Protein AF-A0A4Y4G5M6-F1 (afdb_monomer)

Organism: Weissella hellenica (NCBI:txid46256)

Foldseek 3Di:
DQDWD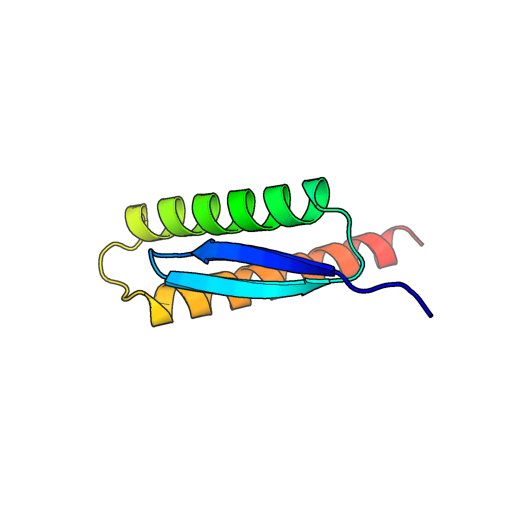WDWDDAPNDIDIDTGSDDPVVVVVVRVVRNVQLVVCCVVPVPDDPVRSVVVSVVVVVVVVVVVVVVVVVVD

pLDDT: mean 92.63, std 8.4, range [52.81, 97.69]

Solvent-acce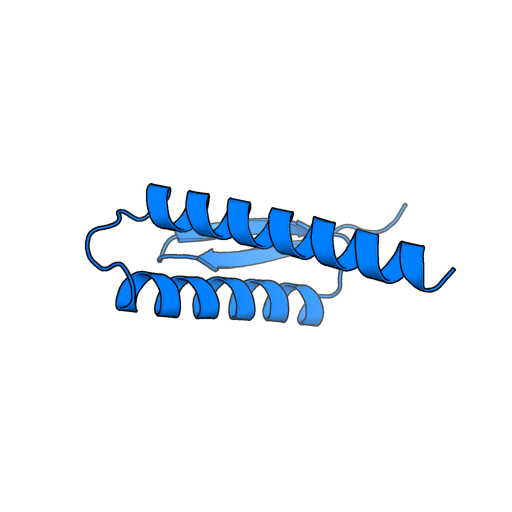ssible surface area (backbone atoms only — not comparable to full-atom values): 4578 Å² total; per-residue (Å²): 130,85,74,65,47,82,44,76,51,67,54,96,86,38,82,45,78,48,79,39,75,68,53,71,69,56,53,49,51,51,50,53,50,53,47,53,52,50,54,54,46,44,72,78,43,73,85,59,51,72,68,55,49,54,51,52,50,52,52,50,53,53,51,51,51,51,51,54,49,52,56,55,61,75,75,106

Nearest PDB structures (foldseek):
  2mmv-assembly1_B  TM=8.680E-01  e=5.630E-04  Geobacillus stearothermophilus
  4l8v-assembly1_A  TM=3.416E-01  e=3.662E+00  Bacillus subtilis subsp. subtilis str. 168
  5jbr-assembly1_B  TM=3.322E-01  e=9.101E+00  Beutenbergia cavernae DSM 12333
  8xgr-assembly1_R  TM=3.018E-01  e=7.016E+00  Homo sapiens

Radius of gyration: 14.93 Å; Cα contacts (8 Å, |Δi|>4): 49; chains: 1; bounding box: 42×17×39 Å

InterPro domains:
  IPR007838 Cell division protein ZapA-like [PF05164] (10-74)
  IPR036192 Cell division protein ZapA-like superfamily [SSF102829] (10-74)

Mean predicted aligned error: 4.15 Å

Structure (mmCIF, N/CA/C/O backbone):
data_AF-A0A4Y4G5M6-F1
#
_entry.id   AF-A0A4Y4G5M6-F1
#
loop_
_atom_site.group_PDB
_atom_site.id
_atom_site.type_symbol
_atom_site.label_atom_id
_atom_site.label_alt_id
_atom_site.label_comp_id
_atom_site.label_asym_id
_atom_site.label_entity_id
_atom_site.label_seq_id
_atom_site.pdbx_PDB_ins_code
_atom_site.Cartn_x
_atom_site.Cartn_y
_atom_site.Cartn_z
_atom_site.occupancy
_atom_site.B_iso_or_equiv
_atom_site.auth_seq_id
_atom_site.auth_comp_id
_atom_site.auth_asym_id
_atom_site.auth_atom_id
_atom_site.pdbx_PDB_model_num
ATOM 1 N N . MET A 1 1 ? 13.109 6.755 -24.658 1.00 52.81 1 MET A N 1
ATOM 2 C CA . MET A 1 1 ? 12.320 7.046 -23.440 1.00 52.81 1 MET A CA 1
ATOM 3 C C . MET A 1 1 ? 11.518 5.792 -23.135 1.00 52.81 1 MET A C 1
ATOM 5 O O . MET A 1 1 ? 10.938 5.269 -24.073 1.00 52.81 1 MET A O 1
ATOM 9 N N . ALA A 1 2 ? 11.548 5.251 -21.914 1.00 62.72 2 ALA A N 1
ATOM 10 C CA . ALA A 1 2 ? 10.701 4.100 -21.582 1.00 62.72 2 ALA A CA 1
ATOM 11 C C . ALA A 1 2 ? 9.226 4.526 -21.669 1.00 62.72 2 ALA A C 1
ATOM 13 O O . ALA A 1 2 ? 8.850 5.527 -21.052 1.00 62.72 2 ALA A O 1
ATOM 14 N N . GLU A 1 3 ? 8.417 3.822 -22.464 1.00 76.31 3 GLU A N 1
ATOM 15 C CA . GLU A 1 3 ? 6.982 4.095 -22.566 1.00 76.31 3 GLU A CA 1
ATOM 16 C C . GLU A 1 3 ? 6.317 3.771 -21.228 1.00 76.31 3 GLU A C 1
ATOM 18 O O . GLU A 1 3 ? 6.359 2.640 -20.747 1.00 76.31 3 GLU A O 1
ATOM 23 N N . LYS A 1 4 ? 5.741 4.794 -20.591 1.00 85.50 4 LYS A N 1
ATOM 24 C CA . LYS A 1 4 ? 4.993 4.626 -19.348 1.00 85.50 4 LYS A CA 1
ATOM 25 C C . LYS A 1 4 ? 3.536 4.344 -19.678 1.00 85.50 4 LYS A C 1
ATOM 27 O O . LYS A 1 4 ? 2.919 5.092 -20.434 1.00 85.50 4 LYS A O 1
ATOM 32 N N . THR A 1 5 ? 2.976 3.322 -19.049 1.00 89.06 5 THR A N 1
ATOM 33 C CA . THR A 1 5 ? 1.571 2.942 -19.210 1.00 89.06 5 THR A CA 1
ATOM 34 C C . THR A 1 5 ? 0.781 3.342 -17.966 1.00 89.06 5 THR A C 1
ATOM 36 O O . THR A 1 5 ? 1.303 3.336 -16.848 1.00 89.06 5 THR A O 1
ATOM 39 N N . ARG A 1 6 ? -0.482 3.741 -18.153 1.00 90.50 6 ARG A N 1
ATOM 40 C CA . ARG A 1 6 ? -1.415 3.992 -17.047 1.00 90.50 6 ARG A CA 1
ATOM 41 C C . ARG A 1 6 ? -2.096 2.689 -16.645 1.00 90.50 6 ARG A C 1
ATOM 43 O O . ARG A 1 6 ? 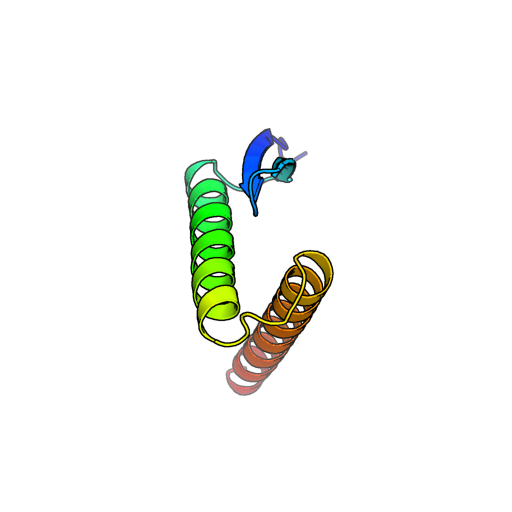-2.684 2.013 -17.482 1.00 90.50 6 ARG A O 1
ATOM 50 N N . PHE A 1 7 ? -2.077 2.400 -15.355 1.00 93.25 7 PHE A N 1
ATOM 51 C CA . PHE A 1 7 ? -2.708 1.247 -14.732 1.00 93.25 7 PHE A CA 1
ATOM 52 C C . PHE A 1 7 ? -3.805 1.722 -13.798 1.00 93.25 7 PHE A C 1
ATOM 54 O O . PHE A 1 7 ? -3.587 2.635 -13.006 1.00 93.25 7 PHE A O 1
ATOM 61 N N .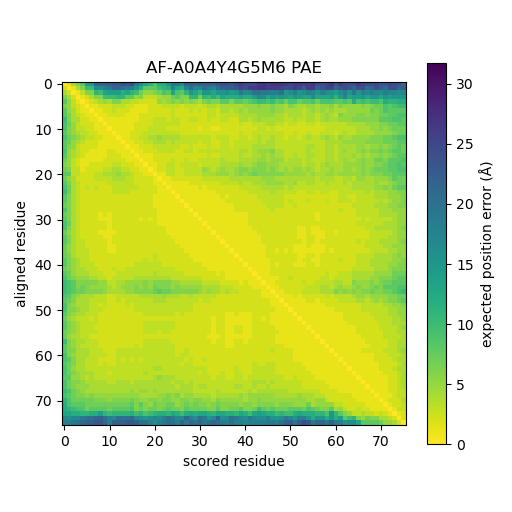 LYS A 1 8 ? -4.974 1.096 -13.892 1.00 93.88 8 LYS A N 1
ATOM 62 C CA . LYS A 1 8 ? -6.086 1.317 -12.974 1.00 93.88 8 LYS A CA 1
ATOM 63 C C . LYS A 1 8 ? -6.252 0.107 -12.070 1.00 93.88 8 LYS A C 1
ATOM 65 O O . LYS A 1 8 ? -6.134 -1.022 -12.542 1.00 93.88 8 LYS A O 1
ATOM 70 N N . GLY A 1 9 ? -6.560 0.351 -10.806 1.00 93.25 9 GLY A N 1
ATOM 71 C CA . GLY A 1 9 ? -6.895 -0.691 -9.844 1.00 93.25 9 GLY A CA 1
ATOM 72 C C . GLY A 1 9 ? -7.651 -0.116 -8.655 1.00 93.25 9 GLY A C 1
ATOM 73 O O . GLY A 1 9 ? -7.797 1.099 -8.533 1.00 93.25 9 GLY A O 1
ATOM 74 N N . THR A 1 10 ? -8.139 -0.989 -7.783 1.00 95.06 10 THR A N 1
ATOM 75 C CA . THR A 1 10 ? -8.952 -0.606 -6.625 1.00 95.06 10 THR A CA 1
ATOM 76 C C . THR A 1 10 ? -8.226 -0.979 -5.343 1.00 95.06 10 THR A C 1
ATOM 78 O O . THR A 1 10 ? -7.826 -2.131 -5.197 1.00 95.06 10 THR A O 1
ATOM 81 N N . ILE A 1 11 ? -8.085 -0.020 -4.425 1.00 95.12 11 ILE A N 1
ATOM 82 C CA . ILE A 1 11 ? -7.537 -0.209 -3.074 1.00 95.12 11 ILE A CA 1
ATOM 83 C C . ILE A 1 11 ? -8.556 0.347 -2.077 1.00 95.12 11 ILE A C 1
ATOM 85 O O . ILE A 1 11 ? -8.980 1.492 -2.227 1.00 95.12 11 ILE A O 1
ATOM 89 N N . LEU A 1 12 ? -8.975 -0.448 -1.083 1.00 91.94 12 LEU A N 1
ATOM 90 C CA . LEU A 1 12 ? -10.005 -0.057 -0.097 1.00 91.94 12 LEU A CA 1
ATOM 91 C C . LEU A 1 12 ? -11.282 0.511 -0.754 1.00 91.94 12 LEU A C 1
ATOM 93 O O . LEU A 1 12 ? -11.809 1.545 -0.355 1.00 91.94 12 LEU A O 1
ATOM 97 N N . GLY A 1 13 ? -11.737 -0.110 -1.847 1.00 91.25 13 GLY A N 1
ATOM 98 C CA . GLY A 1 13 ? -12.918 0.340 -2.596 1.00 91.25 13 GLY A CA 1
ATOM 99 C C . GLY A 1 13 ? -12.735 1.627 -3.416 1.00 91.25 13 GLY A C 1
ATOM 100 O O . GLY A 1 13 ? -13.663 2.035 -4.112 1.00 91.25 13 GLY A O 1
ATOM 101 N N . LYS A 1 14 ? -11.552 2.253 -3.395 1.00 93.62 14 LYS A N 1
ATOM 102 C CA . LYS A 1 14 ? -11.239 3.475 -4.152 1.00 93.62 14 LYS A CA 1
ATOM 103 C C . LYS A 1 14 ? -10.490 3.134 -5.437 1.00 93.62 14 LYS A C 1
ATOM 105 O O . LYS A 1 14 ? -9.480 2.432 -5.400 1.00 93.62 14 LYS A O 1
ATOM 110 N N . GLU A 1 15 ? -10.973 3.634 -6.577 1.00 96.00 15 GLU A N 1
ATOM 111 C CA . GLU A 1 15 ? -10.269 3.502 -7.859 1.00 96.00 15 GLU A CA 1
ATOM 112 C C . GLU A 1 15 ? -9.047 4.434 -7.884 1.00 96.00 15 GLU A C 1
ATOM 114 O O . GLU A 1 15 ? -9.149 5.635 -7.629 1.00 96.00 15 GLU A O 1
ATOM 119 N N . LEU A 1 16 ? -7.884 3.875 -8.205 1.00 93.94 16 LEU A N 1
ATOM 120 C CA . LEU A 1 16 ? -6.609 4.571 -8.303 1.00 93.94 16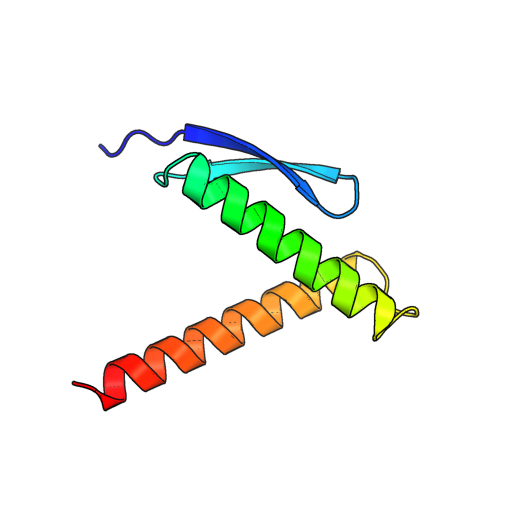 LEU A CA 1
ATOM 121 C C . LEU A 1 16 ? -6.008 4.359 -9.689 1.00 93.94 16 LEU A C 1
ATOM 123 O O . LEU A 1 16 ? -6.124 3.286 -10.281 1.00 93.94 16 LEU A O 1
ATOM 127 N N . THR A 1 17 ? -5.334 5.391 -10.198 1.00 94.06 17 THR A N 1
ATOM 128 C CA . THR A 1 17 ? -4.572 5.319 -11.449 1.00 94.06 17 THR A CA 1
ATOM 129 C C . THR A 1 17 ? -3.092 5.572 -11.175 1.00 94.06 17 THR A C 1
ATOM 131 O O . THR A 1 17 ? -2.730 6.629 -10.663 1.00 94.06 17 THR A O 1
ATOM 134 N N . VAL A 1 18 ? -2.234 4.629 -11.562 1.00 93.25 18 VAL A N 1
ATOM 135 C CA . VAL A 1 18 ? -0.773 4.690 -11.412 1.00 93.25 18 VAL A CA 1
ATOM 136 C C . VAL A 1 18 ? -0.128 4.703 -12.795 1.00 93.25 18 VAL A C 1
ATOM 138 O O . VAL A 1 18 ? -0.555 3.979 -13.686 1.00 93.25 18 VAL A O 1
ATOM 141 N N . THR A 1 19 ? 0.894 5.531 -13.004 1.00 93.69 19 THR A N 1
ATOM 142 C CA . THR A 1 19 ? 1.672 5.540 -14.254 1.00 93.69 19 THR A CA 1
ATOM 143 C C . THR A 1 19 ? 3.022 4.879 -14.006 1.00 93.69 19 THR A C 1
ATOM 145 O O . THR A 1 19 ? 3.797 5.388 -13.199 1.00 93.69 19 THR A O 1
ATOM 148 N N . ALA A 1 20 ? 3.293 3.773 -14.695 1.00 91.06 20 ALA A N 1
ATOM 149 C CA . ALA A 1 20 ? 4.437 2.902 -14.431 1.00 91.06 20 ALA A CA 1
ATOM 150 C C . ALA A 1 20 ? 5.114 2.458 -15.743 1.00 91.06 20 ALA A C 1
ATOM 152 O O . ALA A 1 20 ? 4.490 2.472 -16.806 1.00 91.06 20 ALA A O 1
ATOM 153 N N . SER A 1 21 ? 6.399 2.107 -15.675 1.00 94.69 21 SER A N 1
ATOM 154 C CA . SER A 1 21 ? 7.158 1.504 -16.791 1.00 94.69 21 SER A CA 1
ATOM 155 C C . SER A 1 21 ? 7.088 -0.026 -16.796 1.00 94.69 21 SER A C 1
ATOM 157 O O . SER A 1 21 ? 7.539 -0.677 -17.736 1.00 94.69 21 SER A O 1
ATOM 159 N N . GLU A 1 22 ? 6.552 -0.594 -15.725 1.00 93.19 22 GLU A N 1
ATOM 160 C CA . GLU A 1 22 ? 6.432 -2.015 -15.459 1.00 93.19 22 GLU A CA 1
ATOM 161 C C . GLU A 1 22 ? 5.323 -2.638 -16.316 1.00 93.19 22 GLU A C 1
ATOM 163 O O . GLU A 1 22 ? 4.427 -1.958 -16.820 1.00 93.19 22 GL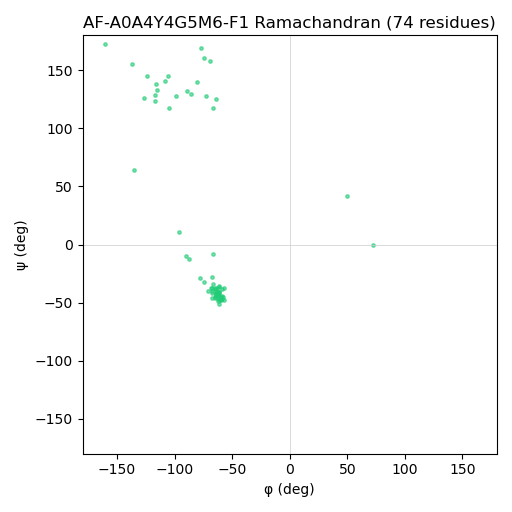U A O 1
ATOM 168 N N . SER A 1 23 ? 5.363 -3.963 -16.479 1.00 92.94 23 SER A N 1
ATOM 169 C CA . SER A 1 23 ? 4.337 -4.677 -17.239 1.00 92.94 23 SER A CA 1
ATOM 170 C C . SER A 1 23 ? 2.989 -4.681 -16.511 1.00 92.94 23 SER A C 1
ATOM 172 O O . SER A 1 23 ? 2.911 -4.591 -15.284 1.00 92.94 23 SER A O 1
ATOM 174 N N . GLN A 1 24 ? 1.905 -4.885 -17.260 1.00 90.38 24 GLN A N 1
ATOM 175 C CA . GLN A 1 24 ? 0.567 -5.017 -16.678 1.00 90.38 24 GLN A CA 1
ATOM 176 C C . GLN A 1 24 ? 0.465 -6.168 -15.675 1.00 90.38 24 GLN A C 1
ATOM 178 O O . GLN A 1 24 ? -0.180 -6.018 -14.641 1.00 90.38 24 GLN A O 1
ATOM 183 N N . ALA A 1 25 ? 1.127 -7.295 -15.948 1.00 92.75 25 ALA A N 1
ATOM 184 C CA . ALA A 1 25 ? 1.166 -8.427 -15.029 1.00 92.75 25 ALA A CA 1
ATOM 185 C C . ALA A 1 25 ? 1.873 -8.067 -13.713 1.00 92.75 25 ALA A C 1
ATOM 187 O O . ALA A 1 25 ? 1.374 -8.409 -12.643 1.00 92.75 25 ALA A O 1
ATOM 188 N N . HIS A 1 26 ? 2.988 -7.330 -13.789 1.00 95.06 26 HIS A N 1
ATOM 189 C CA . HIS A 1 26 ? 3.696 -6.840 -12.608 1.00 95.06 26 HIS A CA 1
ATOM 190 C C . HIS A 1 26 ? 2.795 -5.918 -11.785 1.00 95.06 26 HIS A C 1
ATOM 192 O O . HIS A 1 26 ? 2.608 -6.140 -10.593 1.00 95.06 26 HIS A O 1
ATOM 198 N N . MET A 1 27 ? 2.187 -4.914 -12.422 1.00 94.75 27 MET A N 1
ATOM 199 C CA . MET A 1 27 ? 1.338 -3.965 -11.705 1.00 94.75 27 MET A CA 1
ATOM 200 C C . MET A 1 27 ? 0.094 -4.631 -11.120 1.00 94.75 27 MET A C 1
ATOM 202 O O . MET A 1 27 ? -0.269 -4.322 -9.990 1.00 94.75 27 MET A O 1
ATOM 206 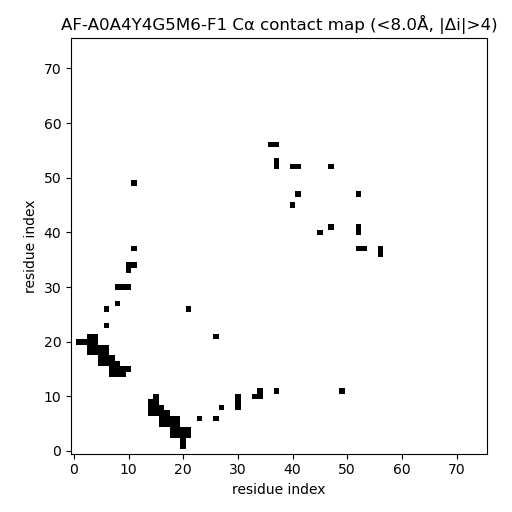N N . LYS A 1 28 ? -0.517 -5.596 -11.819 1.00 93.94 28 LYS A N 1
ATOM 207 C CA . LYS A 1 28 ? -1.605 -6.400 -11.250 1.00 93.94 28 LYS A CA 1
ATOM 208 C C . LYS A 1 28 ? -1.158 -7.101 -9.964 1.00 93.94 28 LYS A C 1
ATOM 210 O O . LYS A 1 28 ? -1.851 -6.999 -8.959 1.00 93.94 28 LYS A O 1
ATOM 215 N N . ALA A 1 29 ? 0.010 -7.746 -9.978 1.00 96.00 29 ALA A N 1
ATOM 216 C CA . ALA A 1 29 ? 0.552 -8.405 -8.793 1.00 96.00 29 ALA A CA 1
ATOM 217 C C . ALA A 1 29 ? 0.811 -7.418 -7.638 1.00 96.00 29 ALA A C 1
ATOM 219 O O . ALA A 1 29 ? 0.556 -7.757 -6.486 1.00 96.00 29 ALA A O 1
ATOM 220 N N . VAL A 1 30 ? 1.250 -6.188 -7.935 1.00 95.44 30 VAL A N 1
ATOM 221 C CA . VAL A 1 30 ? 1.401 -5.124 -6.925 1.00 95.44 30 VAL A CA 1
ATOM 222 C C . VAL A 1 30 ? 0.055 -4.773 -6.283 1.00 95.44 30 VAL A C 1
ATOM 224 O O . VAL A 1 30 ? -0.037 -4.744 -5.059 1.00 95.44 30 VAL A O 1
ATOM 227 N N . PHE A 1 31 ? -0.998 -4.543 -7.077 1.00 95.75 31 PHE A N 1
ATOM 228 C CA . PHE A 1 31 ? -2.340 -4.262 -6.544 1.00 95.75 31 PHE A CA 1
ATOM 229 C C . PHE A 1 31 ? -2.888 -5.431 -5.711 1.00 95.75 31 PHE A C 1
ATOM 231 O O . PHE A 1 31 ? -3.445 -5.204 -4.636 1.00 95.75 31 PHE A O 1
ATOM 238 N N . ASP A 1 32 ? -2.702 -6.669 -6.178 1.00 96.06 32 ASP A N 1
ATOM 239 C CA . ASP A 1 32 ? -3.135 -7.874 -5.462 1.00 96.06 32 ASP A CA 1
ATOM 240 C C . ASP A 1 32 ? -2.413 -7.999 -4.103 1.00 96.06 32 ASP A C 1
ATOM 242 O O . ASP A 1 32 ? -3.052 -8.259 -3.081 1.00 96.06 32 ASP A O 1
ATOM 246 N N . LEU A 1 33 ? -1.098 -7.741 -4.064 1.00 96.38 33 LEU A N 1
ATOM 247 C CA . LEU A 1 33 ? -0.304 -7.778 -2.832 1.00 96.38 33 LEU A CA 1
ATOM 248 C C . LEU A 1 33 ? -0.734 -6.696 -1.834 1.00 96.38 33 LEU A C 1
ATOM 250 O O . LEU A 1 33 ? -0.893 -6.985 -0.649 1.00 96.38 33 LEU A O 1
ATOM 254 N N . VAL A 1 34 ? -0.947 -5.466 -2.311 1.00 96.69 34 VAL A N 1
ATOM 255 C CA . VAL A 1 34 ? -1.417 -4.355 -1.472 1.00 96.69 34 VAL A CA 1
ATOM 256 C C . VAL A 1 34 ? -2.770 -4.687 -0.842 1.00 96.69 34 VAL A C 1
ATOM 258 O O . VAL A 1 34 ? -2.933 -4.525 0.367 1.00 96.69 34 VAL A O 1
ATOM 261 N N . ASN A 1 35 ? -3.727 -5.181 -1.633 1.00 96.69 35 ASN A N 1
ATOM 262 C CA . ASN A 1 35 ? -5.048 -5.546 -1.120 1.00 96.69 35 ASN A CA 1
ATOM 263 C C . ASN A 1 35 ? -4.970 -6.685 -0.098 1.00 96.69 35 ASN A C 1
ATOM 265 O O . ASN A 1 35 ? -5.604 -6.598 0.950 1.00 96.69 35 ASN A O 1
ATOM 269 N N . SER A 1 36 ? -4.143 -7.703 -0.356 1.00 96.81 36 SER A N 1
ATOM 270 C CA . SER A 1 36 ? -3.953 -8.811 0.583 1.00 96.81 36 SER A CA 1
ATOM 271 C C . SER A 1 36 ? -3.364 -8.348 1.921 1.00 96.81 36 SER A C 1
ATOM 273 O O . SER A 1 36 ? -3.858 -8.752 2.975 1.00 96.81 36 SER A O 1
ATOM 275 N N . GLN A 1 37 ? -2.362 -7.459 1.908 1.00 96.69 37 GLN A N 1
ATOM 276 C CA . GLN A 1 37 ? -1.819 -6.901 3.152 1.00 96.69 37 GLN A CA 1
ATOM 277 C C . GLN A 1 37 ? -2.863 -6.066 3.897 1.00 96.69 37 GLN A C 1
ATOM 279 O O . GLN A 1 37 ? -3.005 -6.203 5.110 1.00 96.69 37 GLN A O 1
ATOM 284 N N . LEU A 1 38 ? -3.637 -5.242 3.189 1.00 97.06 38 LEU A N 1
ATOM 285 C CA . LEU A 1 38 ? -4.676 -4.423 3.815 1.00 97.06 38 LEU A CA 1
ATOM 286 C C . LEU A 1 38 ? -5.793 -5.265 4.443 1.00 97.06 38 LEU A C 1
ATOM 288 O O . LEU A 1 38 ? -6.211 -4.946 5.555 1.00 97.06 38 LEU A O 1
ATOM 292 N N . GLU A 1 39 ? -6.228 -6.354 3.802 1.00 96.12 39 GLU A N 1
ATOM 293 C CA . GLU A 1 39 ? -7.177 -7.304 4.406 1.00 96.12 39 GLU A CA 1
ATOM 294 C C . GLU A 1 39 ? -6.625 -7.895 5.710 1.00 96.12 39 GLU A C 1
ATOM 296 O O . GLU A 1 39 ? -7.307 -7.898 6.737 1.00 96.12 39 GLU A O 1
ATOM 301 N N . GLN A 1 40 ? -5.365 -8.340 5.709 1.00 96.25 40 GLN A N 1
ATOM 302 C CA . GLN A 1 40 ? -4.725 -8.875 6.915 1.00 96.25 40 GLN A CA 1
ATOM 303 C C . GLN A 1 40 ? -4.632 -7.827 8.030 1.00 96.25 40 GLN A C 1
ATOM 305 O O . GLN A 1 40 ? -4.892 -8.128 9.197 1.00 96.25 40 GLN A O 1
ATOM 310 N N . MET A 1 41 ? -4.301 -6.585 7.679 1.00 96.44 41 MET A N 1
ATOM 311 C CA . MET A 1 41 ? -4.202 -5.485 8.635 1.00 96.44 41 MET A CA 1
ATOM 312 C C . MET A 1 41 ? -5.566 -5.096 9.212 1.00 96.44 41 MET A C 1
ATOM 314 O O . MET A 1 41 ? -5.651 -4.820 10.407 1.00 96.44 41 MET A O 1
ATOM 318 N N . GLN A 1 42 ? -6.636 -5.125 8.412 1.00 95.25 42 GLN A N 1
ATOM 319 C CA . GLN A 1 42 ? -8.002 -4.898 8.898 1.00 95.25 42 GLN A CA 1
ATOM 320 C C . GLN A 1 42 ? -8.428 -5.960 9.915 1.00 95.25 42 GLN A C 1
ATOM 322 O O . GLN A 1 42 ? -9.025 -5.626 10.938 1.00 95.25 42 GLN A O 1
ATOM 327 N N . LEU A 1 43 ? -8.082 -7.228 9.668 1.00 95.69 43 LEU A N 1
ATOM 328 C CA . LEU A 1 43 ? -8.361 -8.322 10.602 1.00 95.69 43 LEU A CA 1
ATOM 329 C C . LEU A 1 43 ? -7.548 -8.195 11.898 1.00 95.69 43 LEU A C 1
ATOM 331 O O . LEU A 1 43 ? -8.080 -8.418 12.985 1.00 95.69 43 LEU A O 1
ATOM 335 N N . ALA A 1 44 ? -6.269 -7.825 11.794 1.00 96.38 44 ALA A N 1
ATOM 336 C CA . ALA A 1 44 ? -5.378 -7.693 12.945 1.00 96.38 44 ALA A CA 1
ATOM 337 C C . ALA A 1 44 ? -5.651 -6.429 13.781 1.00 96.38 44 ALA A C 1
ATOM 339 O O . ALA A 1 44 ? -5.455 -6.432 14.998 1.00 96.38 44 ALA A O 1
ATOM 340 N N . ALA A 1 45 ? -6.097 -5.347 13.143 1.00 94.25 45 ALA A N 1
ATOM 341 C CA . ALA A 1 45 ? -6.270 -4.039 13.760 1.00 94.25 45 ALA A CA 1
ATOM 342 C C . ALA A 1 45 ? -7.612 -3.387 13.360 1.00 94.25 45 ALA A C 1
ATOM 344 O O . ALA A 1 45 ? -7.625 -2.300 12.779 1.00 94.25 45 ALA A O 1
ATOM 345 N N . PRO A 1 46 ? -8.762 -3.978 13.743 1.00 93.44 46 PRO A N 1
ATOM 346 C CA . PRO A 1 46 ? -10.092 -3.546 13.289 1.00 93.44 46 PRO A CA 1
ATOM 347 C C . PRO A 1 46 ? -10.519 -2.158 13.792 1.00 93.44 46 PRO A C 1
ATOM 349 O O . PRO A 1 46 ? -11.557 -1.644 13.389 1.00 93.44 46 PRO A O 1
ATOM 352 N N . LYS A 1 47 ? -9.754 -1.556 14.711 1.00 96.12 47 LYS A N 1
ATOM 353 C CA . LYS A 1 47 ? -10.003 -0.207 15.242 1.00 96.12 47 LYS A CA 1
ATOM 354 C C . LYS A 1 47 ? -9.356 0.900 14.408 1.00 96.12 47 LYS A C 1
ATOM 356 O O . LYS A 1 47 ? -9.628 2.065 14.682 1.00 96.12 47 LYS A O 1
ATOM 361 N N . LEU A 1 48 ? -8.464 0.552 13.479 1.00 95.94 48 LEU A N 1
ATOM 362 C CA . LEU A 1 48 ? -7.780 1.531 12.643 1.00 95.94 48 LEU A CA 1
ATOM 363 C C . LEU A 1 48 ? -8.675 1.958 11.486 1.00 95.94 48 LEU A C 1
ATOM 365 O O . LEU A 1 48 ? -9.347 1.131 10.869 1.00 95.94 48 LEU A O 1
ATOM 369 N N . ASP A 1 49 ? -8.648 3.249 11.178 1.00 96.38 49 ASP A N 1
ATOM 370 C CA . ASP A 1 49 ? -9.292 3.762 9.975 1.00 96.38 49 ASP A CA 1
ATOM 371 C C . ASP A 1 49 ? -8.456 3.477 8.711 1.00 96.38 49 ASP A C 1
ATOM 373 O O . ASP A 1 49 ? -7.293 3.068 8.765 1.00 96.38 49 ASP A O 1
ATOM 377 N N . GLU A 1 50 ? -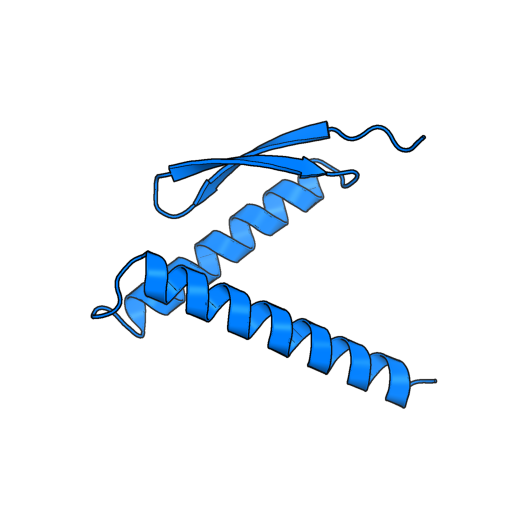9.054 3.703 7.539 1.00 95.00 50 GLU A N 1
ATOM 378 C CA . GLU A 1 50 ? -8.394 3.476 6.249 1.00 95.00 50 GLU A CA 1
ATOM 379 C C . GLU A 1 50 ? -7.086 4.264 6.088 1.00 95.00 50 GLU A C 1
ATOM 381 O O . GLU A 1 50 ? -6.126 3.744 5.521 1.00 95.00 50 GLU A O 1
ATOM 386 N N . ASN A 1 51 ? -7.014 5.503 6.587 1.00 95.81 51 ASN A N 1
ATOM 387 C CA . ASN A 1 51 ? -5.811 6.327 6.462 1.00 95.81 51 ASN A CA 1
ATOM 388 C C . ASN A 1 51 ? -4.688 5.794 7.355 1.00 95.81 51 ASN A C 1
ATOM 390 O O . ASN A 1 51 ? -3.527 5.763 6.939 1.00 95.81 51 ASN A O 1
ATOM 394 N N . GLN A 1 52 ? -5.020 5.347 8.565 1.00 97.62 52 GLN A N 1
ATOM 395 C CA . GLN A 1 52 ? -4.079 4.703 9.477 1.00 97.62 52 GLN A CA 1
ATOM 396 C C . GLN A 1 52 ? -3.557 3.386 8.894 1.00 97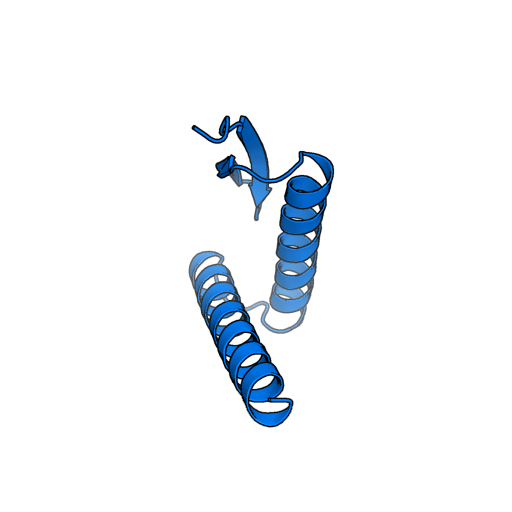.62 52 GLN A C 1
ATOM 398 O O . GLN A 1 52 ? -2.351 3.142 8.934 1.00 97.62 52 GLN A O 1
ATOM 403 N N . LEU A 1 53 ? -4.431 2.576 8.287 1.00 97.06 53 LEU A N 1
ATOM 404 C CA . LEU A 1 53 ? -4.039 1.342 7.602 1.00 97.06 53 LEU A CA 1
ATOM 405 C C . LEU A 1 53 ? -3.106 1.621 6.417 1.00 97.06 53 LEU A C 1
ATOM 407 O O . LEU A 1 53 ? -2.053 0.997 6.314 1.00 97.06 53 LEU A O 1
ATOM 411 N N . LEU A 1 54 ? -3.433 2.596 5.563 1.00 96.56 54 LEU A N 1
ATOM 412 C CA . LEU A 1 54 ? -2.571 2.996 4.444 1.00 96.56 54 LEU A CA 1
ATOM 413 C C . LEU A 1 54 ? -1.219 3.551 4.919 1.00 96.56 54 LEU A C 1
ATOM 415 O O . LEU A 1 54 ? -0.188 3.272 4.307 1.00 96.56 54 LEU A O 1
ATOM 419 N N . THR A 1 55 ? -1.208 4.297 6.026 1.00 97.56 55 THR A N 1
ATOM 420 C CA . THR A 1 55 ? 0.030 4.810 6.633 1.00 97.56 55 THR A CA 1
ATOM 421 C C . THR A 1 55 ? 0.901 3.663 7.139 1.00 97.56 55 THR A C 1
ATOM 423 O O . THR A 1 55 ? 2.098 3.628 6.857 1.00 97.56 55 THR A O 1
ATOM 426 N N . LEU A 1 56 ? 0.308 2.695 7.843 1.00 97.06 56 LEU A N 1
ATOM 427 C CA . LEU A 1 56 ? 1.025 1.527 8.351 1.00 97.06 56 LEU A CA 1
ATOM 428 C C . LEU A 1 56 ? 1.554 0.643 7.210 1.00 97.06 56 LEU A C 1
ATOM 430 O O . LEU A 1 56 ? 2.688 0.177 7.279 1.00 97.06 56 LEU A O 1
ATOM 434 N N . LEU A 1 57 ? 0.785 0.486 6.129 1.00 97.31 57 LEU A N 1
ATOM 435 C CA . LEU A 1 57 ? 1.220 -0.226 4.928 1.00 97.31 57 LEU A CA 1
ATOM 436 C C . LEU A 1 57 ? 2.461 0.439 4.316 1.00 97.31 57 LEU A C 1
ATOM 438 O O . LEU A 1 57 ? 3.434 -0.241 3.999 1.00 97.31 57 LEU A O 1
ATOM 442 N N . ALA A 1 58 ? 2.447 1.769 4.179 1.00 97.25 58 ALA A N 1
ATOM 443 C CA . ALA A 1 58 ? 3.578 2.517 3.638 1.00 97.25 58 ALA A CA 1
ATOM 444 C C . ALA A 1 58 ? 4.830 2.390 4.522 1.00 97.25 58 ALA A C 1
ATOM 446 O O . ALA A 1 58 ? 5.928 2.193 4.002 1.00 97.25 58 ALA A O 1
ATOM 447 N N . ILE A 1 59 ? 4.669 2.456 5.849 1.00 97.62 59 ILE A N 1
ATOM 448 C CA . ILE A 1 59 ? 5.769 2.255 6.804 1.00 97.62 59 ILE A CA 1
ATOM 449 C C . ILE A 1 59 ? 6.360 0.849 6.652 1.00 97.62 59 ILE A C 1
ATOM 451 O O . ILE A 1 59 ? 7.580 0.716 6.539 1.00 97.62 59 ILE A O 1
ATOM 455 N N . ASN A 1 60 ? 5.513 -0.182 6.595 1.00 95.38 60 ASN A N 1
ATOM 456 C CA . ASN A 1 60 ? 5.953 -1.568 6.434 1.00 95.38 60 ASN A CA 1
ATOM 457 C C . ASN A 1 60 ? 6.708 -1.765 5.114 1.00 95.38 60 ASN A C 1
ATOM 459 O O . ASN A 1 60 ? 7.809 -2.307 5.116 1.00 95.38 60 ASN A O 1
ATOM 463 N N . ALA A 1 61 ? 6.183 -1.232 4.007 1.00 96.44 61 ALA A N 1
ATOM 464 C CA . ALA A 1 61 ? 6.834 -1.319 2.703 1.00 96.44 61 ALA A CA 1
ATOM 465 C C . ALA A 1 61 ? 8.218 -0.638 2.682 1.00 96.44 61 ALA A C 1
ATOM 467 O O . ALA A 1 61 ? 9.168 -1.184 2.119 1.00 96.44 61 ALA A O 1
ATOM 468 N N . ILE A 1 62 ? 8.359 0.532 3.319 1.00 97.69 62 ILE A N 1
ATOM 469 C CA . ILE A 1 62 ? 9.654 1.226 3.432 1.00 97.69 62 ILE A CA 1
ATOM 470 C C . ILE A 1 62 ? 10.621 0.433 4.325 1.00 97.69 62 ILE A C 1
ATOM 472 O O . ILE A 1 62 ? 11.803 0.321 3.995 1.00 97.69 62 ILE A O 1
ATOM 476 N N . SER A 1 63 ? 10.136 -0.148 5.428 1.00 96.88 63 SER A N 1
ATOM 477 C CA . SER A 1 63 ? 10.943 -1.018 6.293 1.00 96.88 63 SER A CA 1
ATOM 478 C C . SER A 1 63 ? 11.471 -2.237 5.530 1.00 96.88 63 SER A C 1
ATOM 480 O O . SER A 1 63 ? 12.660 -2.549 5.612 1.00 96.88 63 SER A O 1
ATOM 482 N N . ASP A 1 64 ? 10.618 -2.895 4.745 1.00 95.50 64 ASP A N 1
ATOM 483 C CA . ASP A 1 64 ? 11.008 -4.038 3.917 1.00 95.50 64 ASP A CA 1
ATOM 484 C C . ASP A 1 64 ? 12.037 -3.634 2.859 1.00 95.50 64 ASP A C 1
ATOM 486 O O . ASP A 1 64 ? 13.043 -4.322 2.678 1.00 95.50 64 ASP A O 1
ATOM 490 N N . GLN A 1 65 ? 11.854 -2.476 2.216 1.00 95.56 65 GLN A N 1
ATOM 491 C CA . GLN A 1 65 ? 12.828 -1.939 1.266 1.00 95.56 65 GLN A CA 1
ATOM 492 C C . GLN A 1 65 ? 14.205 -1.719 1.915 1.00 95.56 65 GLN A C 1
ATOM 494 O O . GLN A 1 65 ? 15.223 -2.077 1.313 1.00 95.56 65 GLN A O 1
ATOM 499 N N . LEU A 1 66 ? 14.253 -1.155 3.128 1.00 96.94 66 LEU A N 1
ATOM 500 C CA . LEU A 1 66 ? 15.503 -0.960 3.870 1.00 96.94 66 LEU A CA 1
ATOM 501 C C . LEU A 1 66 ? 16.158 -2.300 4.222 1.00 96.94 66 LEU A C 1
ATOM 503 O O . LEU A 1 66 ? 17.356 -2.470 3.995 1.00 96.94 66 LEU A O 1
ATOM 507 N N . ASN A 1 67 ? 15.379 -3.274 4.696 1.00 96.50 67 ASN A N 1
ATOM 508 C CA . ASN A 1 67 ? 15.876 -4.621 4.983 1.00 96.50 67 ASN A CA 1
ATOM 509 C C . ASN A 1 67 ? 16.464 -5.281 3.726 1.00 96.50 67 ASN A C 1
ATOM 511 O O . ASN A 1 67 ? 17.579 -5.800 3.758 1.00 96.50 67 ASN A O 1
ATOM 515 N N . MET A 1 68 ? 15.765 -5.198 2.589 1.00 95.31 68 MET A N 1
ATOM 516 C CA . MET A 1 68 ? 16.253 -5.717 1.307 1.00 95.31 68 MET A CA 1
ATOM 517 C C . MET A 1 68 ? 17.548 -5.037 0.849 1.00 95.31 68 MET A C 1
ATOM 519 O O . MET A 1 68 ? 18.389 -5.684 0.224 1.00 95.31 68 MET A O 1
ATOM 523 N N . GLN A 1 69 ? 17.714 -3.739 1.120 1.00 95.12 69 GLN A N 1
ATOM 524 C CA . GLN A 1 69 ? 18.946 -3.016 0.806 1.00 95.12 69 GLN A CA 1
ATOM 525 C C . GLN A 1 69 ? 20.112 -3.507 1.669 1.00 95.12 69 GLN A C 1
ATOM 527 O O . GLN A 1 69 ? 21.168 -3.830 1.127 1.00 95.12 69 GLN A O 1
ATOM 532 N N . VAL A 1 70 ? 19.894 -3.653 2.979 1.00 95.38 70 VAL A N 1
ATOM 533 C CA . VAL A 1 70 ? 20.893 -4.198 3.912 1.00 95.38 70 VAL A CA 1
ATOM 534 C C . VAL A 1 70 ? 21.335 -5.602 3.492 1.00 95.38 70 VAL A C 1
ATOM 536 O O . VAL A 1 70 ? 22.532 -5.880 3.447 1.00 95.38 70 VAL A O 1
ATOM 539 N N . GLU A 1 71 ? 20.399 -6.480 3.130 1.00 94.38 71 GLU A N 1
ATOM 540 C CA . GLU A 1 71 ? 20.722 -7.841 2.679 1.00 94.38 71 GLU A CA 1
ATOM 541 C C . GLU A 1 71 ? 21.482 -7.861 1.343 1.00 94.38 71 GLU A C 1
ATOM 543 O O . GLU A 1 71 ? 22.364 -8.696 1.140 1.00 94.38 71 GLU A O 1
ATOM 548 N N . LYS A 1 72 ? 21.202 -6.926 0.429 1.00 91.50 72 LYS A N 1
ATOM 549 C CA . LYS A 1 72 ? 21.989 -6.777 -0.807 1.00 91.50 72 LYS A CA 1
ATOM 550 C C . LYS A 1 72 ? 23.412 -6.300 -0.536 1.00 91.50 72 LYS A C 1
ATOM 552 O O . LYS A 1 72 ? 24.324 -6.745 -1.225 1.00 91.50 72 LYS A O 1
ATOM 557 N N . ASP A 1 73 ? 23.598 -5.410 0.434 1.00 89.56 73 ASP A N 1
ATOM 558 C CA . ASP A 1 73 ? 24.911 -4.849 0.755 1.00 89.56 73 ASP A CA 1
ATOM 559 C C . ASP A 1 73 ? 25.782 -5.814 1.574 1.00 89.56 73 ASP A C 1
ATOM 561 O O . ASP A 1 73 ? 26.996 -5.805 1.407 1.00 89.56 73 ASP A O 1
ATOM 565 N N . LYS A 1 74 ? 25.188 -6.703 2.385 1.00 82.19 74 LYS A N 1
ATOM 566 C CA . LYS A 1 74 ? 25.913 -7.804 3.056 1.00 82.19 74 LYS A CA 1
ATOM 567 C C . LYS A 1 74 ? 26.449 -8.867 2.093 1.00 82.19 74 LYS A C 1
ATOM 569 O O . LYS A 1 74 ? 27.409 -9.553 2.425 1.00 82.19 74 LYS A O 1
ATOM 574 N N . ASN A 1 75 ? 25.789 -9.042 0.949 1.00 70.94 75 ASN A N 1
ATOM 575 C CA . ASN A 1 75 ? 26.120 -10.054 -0.058 1.00 70.94 75 ASN A CA 1
ATOM 576 C C . ASN A 1 75 ? 27.006 -9.506 -1.198 1.00 70.94 75 ASN A C 1
ATOM 578 O O . ASN A 1 75 ? 27.162 -10.174 -2.222 1.00 70.94 75 ASN A O 1
ATOM 582 N N . LYS A 1 76 ? 27.548 -8.293 -1.039 1.00 56.28 76 LYS A N 1
ATOM 583 C CA . LYS A 1 76 ? 28.601 -7.715 -1.884 1.00 56.28 76 LYS A CA 1
ATOM 584 C C . LYS A 1 76 ? 29.960 -7.880 -1.220 1.00 56.28 76 LYS A C 1
ATOM 586 O O . LYS A 1 76 ? 30.931 -8.052 -1.986 1.00 56.28 76 LYS A O 1
#

Sequence (76 aa):
MAEKTRFKGTILGKELTVTASESQAHMKAVFDLVNSQLEQMQLAAPKLDENQLLTLLAINAISDQLNMQVEKDKNK

Secondary structure (DSSP, 8-state):
-PPPEEEEEEETTEEEEEEESS-HHHHHHHHHHHHHHHHHHHHH-TTS-HHHHHHHHHHHHHHHHHHHHHHHHHT-